Protein AF-V8AQZ9-F1 (afdb_monomer)

Secondary structure (DSSP, 8-state):
-TTTTTS-HHHHHHHHHHTT-SSHHHHHHHHH-PPPP--TTS-HHHHHHHHHHHHHHHHHHHT--HHHHHHHHHHHHH-S-EEEE--TTHHHHHHHHHHHHHHTT--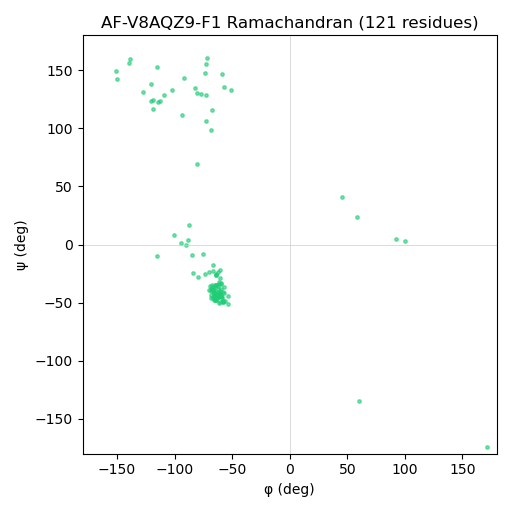EEEE-SHHHHHHHTT-

Solvent-accessible surface area (backbone atoms only — not comparable to full-atom values): 7329 Å² total; per-residue (Å²): 103,40,75,83,64,76,44,54,69,68,57,53,33,51,51,38,36,76,72,76,29,97,23,56,70,56,49,52,47,64,70,63,61,69,81,63,56,95,60,89,96,61,55,74,70,54,31,47,52,49,48,50,51,52,52,55,50,53,51,51,62,74,65,62,49,67,71,58,50,54,51,48,52,51,52,63,69,73,47,86,63,45,80,45,79,35,58,78,79,47,36,58,60,48,54,53,49,42,52,57,41,42,74,71,72,42,57,61,50,79,47,64,53,68,68,61,54,54,57,65,71,74,112

Organism: NCBI:txid1380772

Nearest PDB structures (foldseek):
  8v4v-assembly1_B  TM=6.330E-01  e=1.647E-03  Streptococcus pneumoniae
  4ivn-assembly1_A  TM=5.890E-01  e=6.829E-03  Vibrio vulnificus YJ016
  7en6-assembly1_A  TM=7.871E-01  e=3.243E-02  Escherichia coli
  7en6-assembly1_C  TM=7.680E-01  e=6.833E-02  Escherichia coli
  7en7-assembly1_A  TM=7.921E-01  e=7.824E-02  Escherichia coli K-12

pLDDT: mean 88.87, std 8.02, range [57.69, 97.5]

Structure (mmCIF, N/CA/C/O backbone):
data_AF-V8AQZ9-F1
#
_entry.id   AF-V8AQZ9-F1
#
loop_
_atom_site.group_PDB
_atom_site.id
_atom_site.type_symbol
_atom_site.label_atom_id
_atom_site.label_alt_id
_atom_site.label_comp_id
_atom_site.label_asym_id
_atom_site.label_entity_id
_atom_site.label_seq_id
_atom_site.pdbx_PDB_ins_code
_atom_site.Cartn_x
_atom_site.Cartn_y
_atom_site.Cartn_z
_atom_site.occupancy
_atom_site.B_iso_or_equiv
_atom_site.auth_seq_id
_atom_site.auth_comp_id
_atom_site.auth_asym_id
_atom_site.auth_atom_id
_atom_site.pdbx_PDB_model_num
ATOM 1 N N . MET A 1 1 ? -1.234 13.242 -28.162 1.00 62.06 1 MET A N 1
ATOM 2 C CA . MET A 1 1 ? 0.103 13.805 -28.488 1.00 62.06 1 MET A CA 1
ATOM 3 C C . MET A 1 1 ? 0.014 14.850 -29.595 1.00 62.06 1 MET A C 1
ATOM 5 O O . MET A 1 1 ? 0.454 15.954 -29.347 1.00 62.06 1 MET A O 1
ATOM 9 N N . ALA A 1 2 ? -0.583 14.545 -30.755 1.00 74.06 2 ALA A N 1
ATOM 1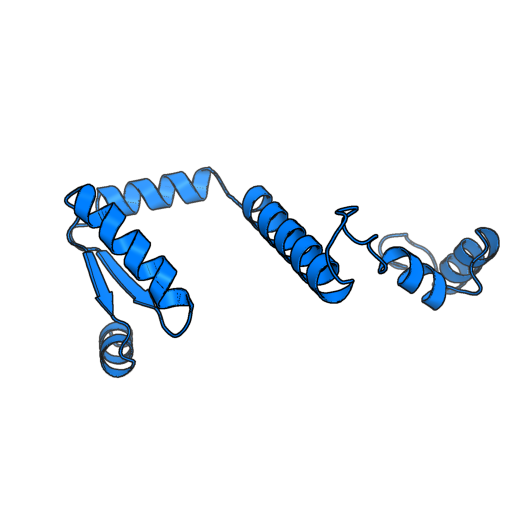0 C CA . ALA A 1 2 ? -0.896 15.540 -31.798 1.00 74.06 2 ALA A CA 1
ATOM 11 C C . ALA A 1 2 ? -1.766 16.696 -31.277 1.00 74.06 2 ALA A C 1
ATOM 13 O O . ALA A 1 2 ? -1.393 17.855 -31.412 1.00 74.06 2 ALA A O 1
ATOM 14 N N . GLU A 1 3 ? -2.852 16.363 -30.577 1.00 72.75 3 GLU A N 1
ATOM 15 C CA . GLU A 1 3 ? -3.741 17.350 -29.947 1.00 72.75 3 GLU A CA 1
ATOM 16 C C . GLU A 1 3 ? -3.037 18.161 -28.852 1.00 72.75 3 GLU A C 1
ATOM 18 O O . GLU A 1 3 ? -3.062 19.383 -28.891 1.00 72.75 3 GLU A O 1
ATOM 23 N N . LEU A 1 4 ? -2.323 17.491 -27.938 1.00 79.88 4 LEU A N 1
ATOM 24 C CA . LEU A 1 4 ? -1.547 18.140 -26.866 1.00 79.88 4 LEU A CA 1
ATOM 25 C C . LEU A 1 4 ? -0.441 19.074 -27.388 1.00 79.88 4 LEU A C 1
ATOM 27 O O . LEU A 1 4 ? -0.059 20.013 -26.703 1.00 79.88 4 LEU A O 1
ATOM 31 N N . ALA A 1 5 ? 0.102 18.792 -28.573 1.00 81.06 5 ALA A N 1
ATOM 32 C CA . ALA A 1 5 ? 1.160 19.577 -29.202 1.00 81.06 5 ALA A CA 1
ATOM 33 C C . ALA A 1 5 ? 0.630 20.527 -30.291 1.00 81.06 5 ALA A C 1
ATOM 35 O O . ALA A 1 5 ? 1.435 21.080 -31.038 1.00 81.06 5 ALA A O 1
ATOM 36 N N . HIS A 1 6 ? -0.697 20.666 -30.426 1.00 84.44 6 HIS A N 1
ATOM 37 C CA . HIS A 1 6 ? -1.371 21.484 -31.441 1.00 84.44 6 HIS A CA 1
ATOM 38 C C . HIS A 1 6 ? -0.798 21.321 -32.863 1.00 84.44 6 HIS A C 1
ATOM 40 O O . HIS A 1 6 ? -0.641 22.289 -33.606 1.00 84.44 6 HIS A O 1
ATOM 46 N N . CYS A 1 7 ? -0.459 20.091 -33.260 1.00 91.12 7 CYS A N 1
ATOM 47 C CA . CYS A 1 7 ? 0.134 19.815 -34.568 1.00 91.12 7 CYS A CA 1
ATOM 48 C C . CYS A 1 7 ? -0.428 18.546 -35.213 1.00 91.12 7 CYS A C 1
ATOM 50 O O . CYS A 1 7 ? -0.975 17.664 -34.553 1.00 91.12 7 CYS A O 1
ATOM 52 N N . SER A 1 8 ? -0.280 18.440 -36.536 1.00 90.44 8 SER A N 1
ATOM 53 C CA . SER A 1 8 ? -0.730 17.271 -37.291 1.00 90.44 8 SER A CA 1
ATOM 54 C C . SER A 1 8 ? 0.159 16.043 -37.051 1.00 90.44 8 SER A C 1
ATOM 56 O O . SER A 1 8 ? 1.358 16.140 -36.765 1.00 90.44 8 SER A O 1
ATOM 58 N N . LEU A 1 9 ? -0.413 14.852 -37.257 1.00 86.31 9 LEU A N 1
ATOM 59 C CA . LEU A 1 9 ? 0.311 13.580 -37.147 1.00 86.31 9 LEU A CA 1
ATOM 60 C C . LEU A 1 9 ? 1.499 13.499 -38.128 1.00 86.31 9 LEU A C 1
ATOM 62 O O . LEU A 1 9 ? 2.545 12.934 -37.804 1.00 86.31 9 LEU A O 1
ATOM 66 N N . SER A 1 10 ? 1.366 14.112 -39.309 1.00 90.12 10 SER A N 1
ATOM 67 C CA . SER A 1 10 ? 2.430 14.201 -40.316 1.00 90.12 10 SER A CA 1
ATOM 68 C C . SER A 1 10 ? 3.596 15.082 -39.861 1.00 90.12 10 SER A C 1
ATOM 70 O O . SER A 1 10 ? 4.752 14.744 -40.127 1.00 90.12 10 SER A O 1
ATOM 72 N N . THR A 1 11 ? 3.320 16.165 -39.130 1.00 92.06 11 THR A N 1
ATOM 73 C CA . THR A 1 11 ? 4.348 17.018 -38.518 1.00 92.06 11 THR A CA 1
ATOM 74 C C . THR A 1 11 ? 5.118 16.259 -37.445 1.00 92.06 11 THR A C 1
ATOM 76 O O . THR A 1 11 ? 6.347 16.258 -37.476 1.00 92.06 11 THR A O 1
ATOM 79 N N . ILE A 1 12 ? 4.429 15.522 -36.567 1.00 90.31 12 ILE A N 1
ATOM 80 C CA . ILE A 1 12 ? 5.084 14.656 -35.571 1.00 90.31 12 ILE A CA 1
ATOM 81 C C . ILE A 1 12 ? 5.991 13.629 -36.255 1.00 90.31 12 ILE A C 1
ATOM 83 O O . ILE A 1 12 ? 7.162 13.507 -35.893 1.00 90.31 12 ILE A O 1
ATOM 87 N N . ASN A 1 13 ? 5.483 12.924 -37.271 1.00 91.25 13 ASN A N 1
ATOM 88 C CA . ASN A 1 13 ? 6.236 11.872 -37.955 1.00 91.25 13 ASN A CA 1
ATOM 89 C C . ASN A 1 13 ? 7.470 12.427 -38.702 1.00 91.25 13 ASN A C 1
ATOM 91 O O . ASN A 1 13 ? 8.529 11.805 -38.733 1.00 91.25 13 ASN A O 1
ATOM 95 N N . ARG A 1 14 ? 7.374 13.643 -39.255 1.00 92.81 14 ARG A N 1
ATOM 96 C CA . ARG A 1 14 ? 8.513 14.341 -39.873 1.00 92.81 14 ARG A CA 1
ATOM 97 C C . ARG A 1 14 ? 9.560 14.756 -38.839 1.00 92.81 14 ARG A C 1
ATOM 99 O O . ARG A 1 14 ? 10.753 14.644 -39.107 1.00 92.81 14 ARG A O 1
ATOM 106 N N . THR A 1 15 ? 9.130 15.225 -37.671 1.00 92.62 15 THR A N 1
ATOM 107 C CA . THR A 1 15 ? 10.029 15.648 -36.590 1.00 92.62 15 THR A CA 1
ATOM 108 C C . THR A 1 15 ? 10.836 14.480 -36.034 1.00 92.62 15 THR A C 1
ATOM 110 O O . THR A 1 15 ? 12.054 14.595 -35.924 1.00 92.62 15 THR A O 1
ATOM 113 N N . VAL A 1 16 ? 10.202 13.338 -35.748 1.00 93.25 16 VAL A N 1
ATOM 114 C CA . VAL A 1 16 ? 10.928 12.145 -35.268 1.00 93.25 16 VAL A CA 1
ATOM 115 C C . VAL A 1 16 ? 11.893 11.606 -36.329 1.00 93.25 16 VAL A C 1
ATOM 117 O O . VAL A 1 16 ? 13.014 11.236 -35.995 1.00 93.25 16 VAL A O 1
ATOM 120 N N . ARG A 1 17 ? 11.535 11.700 -37.620 1.00 93.69 17 ARG A N 1
ATOM 121 C CA . ARG A 1 17 ? 12.450 11.393 -38.732 1.00 93.69 17 ARG A CA 1
ATOM 122 C C . ARG A 1 17 ? 13.676 12.288 -38.782 1.00 93.69 17 ARG A C 1
ATOM 124 O O . ARG A 1 17 ? 14.790 11.793 -38.902 1.00 93.69 17 ARG A O 1
ATOM 131 N N . LYS A 1 18 ? 13.499 13.599 -38.600 1.00 95.75 18 LYS A N 1
ATOM 132 C CA . LYS A 1 18 ? 14.624 14.544 -38.485 1.00 95.75 18 LYS A CA 1
ATOM 133 C C . LYS A 1 18 ? 15.525 14.266 -37.277 1.00 95.75 18 LYS A C 1
ATOM 135 O O . LYS A 1 18 ? 16.676 14.682 -37.284 1.00 95.75 18 LYS A O 1
ATOM 140 N N . LYS A 1 19 ? 15.008 13.597 -36.244 1.00 90.25 19 LYS A N 1
ATOM 141 C CA . LYS A 1 19 ? 15.758 13.188 -35.048 1.00 90.25 19 LYS A CA 1
ATOM 142 C C . LYS A 1 19 ? 16.432 11.815 -35.181 1.00 90.25 19 LYS A C 1
ATOM 144 O O . LYS A 1 19 ? 17.045 11.381 -34.217 1.00 90.25 19 LYS A O 1
ATOM 149 N N . GLY A 1 20 ? 16.355 11.172 -36.350 1.00 90.50 20 GLY A N 1
ATOM 150 C CA . GLY A 1 20 ? 17.058 9.919 -36.640 1.00 90.50 20 GLY A CA 1
ATOM 151 C C . GLY A 1 20 ? 16.210 8.649 -36.535 1.00 90.50 20 GLY A C 1
ATOM 152 O O . GLY A 1 20 ? 16.743 7.571 -36.752 1.00 90.50 20 GLY A O 1
ATOM 153 N N . PHE A 1 21 ? 14.906 8.753 -36.257 1.00 91.31 21 PHE A N 1
ATOM 154 C CA . PHE A 1 21 ? 14.000 7.597 -36.202 1.00 91.31 21 PHE A CA 1
ATOM 155 C C . PHE A 1 21 ? 13.331 7.350 -37.566 1.00 91.31 21 PHE A C 1
ATOM 157 O O . PHE A 1 21 ? 12.915 8.283 -38.240 1.00 91.31 21 PHE A O 1
ATOM 164 N N . SER A 1 22 ? 13.111 6.107 -37.979 1.00 89.88 22 SER A N 1
ATOM 165 C CA . SER A 1 22 ? 12.356 5.733 -39.191 1.00 89.88 22 SER A CA 1
ATOM 166 C C . SER A 1 22 ? 10.893 6.208 -39.173 1.00 89.88 22 SER A C 1
ATOM 168 O O . SER A 1 22 ? 10.263 6.402 -40.224 1.00 89.88 22 SER A O 1
ATOM 170 N N . GLY A 1 23 ? 10.337 6.467 -37.989 1.00 90.44 23 GLY A N 1
ATOM 171 C CA . GLY A 1 23 ? 9.013 7.048 -37.815 1.00 90.44 23 GLY A CA 1
ATOM 172 C C . GLY A 1 23 ? 8.535 7.040 -36.368 1.00 90.44 23 GLY A C 1
ATOM 173 O O . GLY A 1 23 ? 9.259 6.673 -35.443 1.00 90.44 23 GLY A O 1
ATOM 174 N N . TYR A 1 24 ? 7.277 7.444 -36.173 1.00 87.44 24 TYR A N 1
ATOM 175 C CA . TYR A 1 24 ? 6.688 7.569 -34.836 1.00 87.44 24 TYR A CA 1
ATOM 176 C C . TYR A 1 24 ? 6.641 6.248 -34.057 1.00 87.44 24 TYR A C 1
ATOM 178 O O . TYR A 1 24 ? 6.810 6.267 -32.843 1.00 87.44 24 TYR A O 1
ATOM 186 N N . ALA A 1 25 ? 6.439 5.110 -34.726 1.00 84.31 25 ALA A N 1
ATOM 187 C CA . ALA A 1 25 ? 6.394 3.805 -34.065 1.00 84.31 25 ALA A CA 1
ATOM 188 C C . ALA A 1 25 ? 7.738 3.437 -33.412 1.00 84.31 25 ALA A C 1
ATOM 190 O O . ALA A 1 25 ? 7.760 3.089 -32.235 1.00 84.31 25 ALA A O 1
ATOM 191 N N . GLU A 1 26 ? 8.851 3.596 -34.136 1.00 85.19 26 GLU A N 1
ATOM 192 C CA . GLU A 1 26 ? 10.199 3.356 -33.606 1.00 85.19 26 GLU A CA 1
ATOM 193 C C . GLU A 1 26 ? 10.551 4.342 -32.491 1.00 85.19 26 GLU A C 1
ATOM 195 O O . GLU A 1 26 ? 10.992 3.926 -31.428 1.00 85.19 26 GLU A O 1
ATOM 200 N N . PHE A 1 27 ? 10.262 5.634 -32.676 1.00 87.00 27 PHE A N 1
ATOM 201 C CA . PHE A 1 27 ? 10.437 6.637 -31.621 1.00 87.00 27 PHE A CA 1
ATOM 202 C C . PHE A 1 27 ? 9.641 6.284 -30.356 1.00 87.00 27 PHE A C 1
ATOM 204 O O . PHE A 1 27 ? 10.119 6.422 -29.237 1.00 87.00 27 PHE A O 1
ATOM 211 N N . ARG A 1 28 ? 8.404 5.800 -30.499 1.00 83.06 28 ARG A N 1
ATOM 212 C CA . ARG A 1 28 ? 7.599 5.362 -29.351 1.00 83.06 28 ARG A CA 1
ATOM 213 C C . ARG A 1 28 ? 8.167 4.118 -28.686 1.00 83.06 28 ARG A C 1
ATOM 215 O O . ARG A 1 28 ? 8.041 4.001 -27.471 1.00 83.06 28 ARG A O 1
ATOM 222 N N . TYR A 1 29 ? 8.749 3.213 -29.464 1.00 79.06 29 TYR A N 1
ATOM 223 C CA . TYR A 1 29 ? 9.412 2.022 -28.953 1.00 79.06 29 TYR A CA 1
ATOM 224 C C . TYR A 1 29 ? 10.688 2.386 -28.180 1.00 79.06 29 TYR A C 1
ATOM 226 O O . TYR A 1 29 ? 10.839 1.965 -27.038 1.00 79.06 29 TYR A O 1
ATOM 234 N N . SER A 1 30 ? 11.528 3.275 -28.716 1.00 78.75 30 SER A N 1
ATOM 235 C CA . SER A 1 30 ? 12.775 3.702 -28.068 1.00 78.75 30 SER A CA 1
ATOM 236 C C . SER A 1 30 ? 12.564 4.444 -26.745 1.00 78.75 30 SER A C 1
ATOM 238 O O . SER A 1 30 ? 13.450 4.466 -25.905 1.00 78.75 30 SER A O 1
ATOM 240 N N . ILE A 1 31 ? 11.402 5.078 -26.549 1.00 75.81 31 ILE A N 1
ATOM 241 C CA . ILE A 1 31 ? 11.030 5.715 -25.271 1.00 75.81 31 ILE A CA 1
ATOM 242 C C . ILE A 1 31 ? 10.420 4.695 -24.299 1.00 75.81 31 ILE A C 1
ATOM 244 O O . ILE A 1 31 ? 10.407 4.914 -23.090 1.00 75.81 31 ILE A O 1
ATOM 248 N N . LYS A 1 32 ? 9.857 3.599 -24.821 1.00 67.94 32 LYS A N 1
ATOM 249 C CA . LYS A 1 32 ? 9.277 2.526 -24.008 1.00 67.94 32 LYS A CA 1
ATOM 250 C C . LYS A 1 32 ? 10.334 1.582 -23.446 1.00 67.94 32 LYS A C 1
ATOM 252 O O . LYS A 1 32 ? 10.079 1.013 -22.388 1.00 67.94 32 LYS A O 1
ATOM 257 N N . GLU A 1 33 ? 11.479 1.421 -24.108 1.00 67.19 33 GLU A N 1
ATOM 258 C CA . GLU A 1 33 ? 12.607 0.696 -23.525 1.00 67.19 33 GLU A CA 1
ATOM 259 C C . GLU A 1 33 ? 13.186 1.500 -22.365 1.00 67.19 33 GLU A C 1
ATOM 261 O O . GLU A 1 33 ? 13.953 2.447 -22.531 1.00 67.19 33 GLU A O 1
ATOM 266 N N . LYS A 1 34 ? 12.776 1.123 -21.156 1.00 66.12 34 LYS A N 1
ATOM 267 C CA . LYS A 1 34 ? 13.459 1.564 -19.952 1.00 66.12 34 LYS A CA 1
ATOM 268 C C . LYS A 1 34 ? 14.738 0.746 -19.822 1.00 66.12 34 LYS A C 1
ATOM 270 O O . LYS A 1 34 ? 14.655 -0.481 -19.906 1.00 66.12 34 LYS A O 1
ATOM 275 N N . PRO A 1 35 ? 15.899 1.390 -19.621 1.00 74.00 35 PRO A N 1
ATOM 276 C CA . PRO A 1 35 ? 17.118 0.651 -19.356 1.00 74.00 35 PRO A CA 1
ATOM 277 C C . PRO A 1 35 ? 16.897 -0.229 -18.126 1.00 74.00 35 PRO A C 1
ATOM 279 O O . PRO A 1 35 ? 16.304 0.212 -17.138 1.00 74.00 35 PRO A O 1
ATOM 282 N N . LEU A 1 36 ? 17.344 -1.481 -18.212 1.00 79.69 36 LEU A N 1
ATOM 283 C CA . LEU A 1 36 ? 17.330 -2.373 -17.061 1.00 79.69 36 LEU A CA 1
ATOM 284 C C . LEU A 1 36 ? 18.165 -1.753 -15.930 1.00 79.69 36 LEU A C 1
ATOM 286 O O . LEU A 1 36 ? 19.165 -1.080 -16.214 1.00 79.69 36 LEU A O 1
ATOM 290 N N . PRO A 1 37 ? 17.789 -1.979 -14.659 1.00 80.88 37 PRO A N 1
ATOM 291 C CA . PRO A 1 37 ? 18.622 -1.593 -13.533 1.00 80.88 37 PRO A CA 1
ATOM 292 C C . PRO A 1 37 ? 20.048 -2.115 -13.726 1.00 80.88 37 PRO A C 1
ATOM 294 O O . PRO A 1 37 ? 20.248 -3.282 -14.065 1.00 80.88 37 PRO A O 1
ATOM 297 N N . ASN A 1 38 ? 21.044 -1.258 -13.511 1.00 83.06 38 ASN A N 1
ATOM 298 C CA . ASN A 1 38 ? 22.450 -1.636 -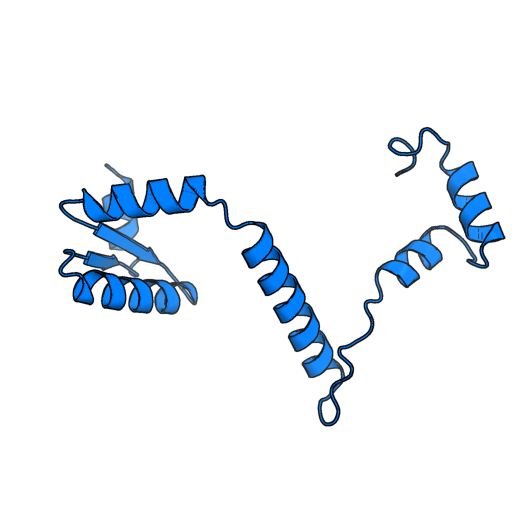13.640 1.00 83.06 38 ASN A CA 1
ATOM 299 C C . ASN A 1 38 ? 22.919 -2.377 -12.376 1.00 83.06 38 ASN A C 1
ATOM 301 O O . ASN A 1 38 ? 23.656 -1.829 -11.556 1.00 83.06 38 ASN A O 1
ATOM 305 N N . ILE A 1 39 ? 22.413 -3.598 -12.186 1.00 85.50 39 ILE A N 1
ATOM 306 C CA . ILE A 1 39 ? 22.715 -4.464 -11.044 1.00 85.50 39 ILE A CA 1
ATOM 307 C C . ILE A 1 39 ? 23.363 -5.742 -11.578 1.00 85.50 39 ILE A C 1
ATOM 309 O O . ILE A 1 39 ? 22.753 -6.511 -12.317 1.00 85.50 39 ILE A O 1
ATOM 313 N N . ASN A 1 40 ? 24.616 -5.976 -11.198 1.00 86.75 40 ASN A N 1
ATOM 314 C CA . ASN A 1 40 ? 25.360 -7.150 -11.645 1.00 86.75 40 ASN A CA 1
ATOM 315 C C . ASN A 1 40 ? 24.865 -8.428 -10.950 1.00 86.75 40 ASN A C 1
ATOM 317 O O . ASN A 1 40 ? 24.493 -8.402 -9.779 1.00 86.75 40 ASN A O 1
ATOM 321 N N . GLY A 1 41 ? 24.934 -9.561 -11.656 1.00 88.00 41 GLY A N 1
ATOM 322 C CA . GLY A 1 41 ? 24.664 -10.890 -11.090 1.00 88.00 41 GLY A CA 1
ATOM 323 C C . GLY A 1 41 ? 23.221 -11.392 -11.213 1.00 88.00 41 GLY A C 1
ATOM 324 O O . GLY A 1 41 ? 22.928 -12.479 -10.722 1.00 88.00 41 GLY A O 1
ATOM 325 N N . PHE A 1 42 ? 22.337 -10.656 -11.891 1.00 91.00 42 PHE A N 1
ATOM 326 C CA . PHE A 1 42 ? 20.954 -11.067 -12.150 1.00 91.00 42 PHE A CA 1
ATOM 327 C C . PHE A 1 42 ? 20.684 -11.281 -13.641 1.00 91.00 42 PHE A C 1
ATOM 329 O O . PHE A 1 42 ? 21.324 -10.667 -14.493 1.00 91.00 42 PHE A O 1
ATOM 336 N N . SER A 1 43 ? 19.725 -12.157 -13.956 1.00 91.31 43 SER A N 1
ATOM 337 C CA . SER A 1 43 ? 19.242 -12.324 -15.329 1.00 91.31 43 SER A CA 1
ATOM 338 C C . SER A 1 43 ? 18.406 -11.117 -15.766 1.00 91.31 43 SER A C 1
ATOM 340 O O . SER A 1 43 ? 17.877 -10.375 -14.932 1.00 91.31 43 SER A O 1
ATOM 342 N N . ASN A 1 44 ? 18.238 -10.936 -17.077 1.00 87.25 44 ASN A N 1
ATOM 343 C CA . ASN A 1 44 ? 17.445 -9.832 -17.622 1.00 87.25 44 ASN A CA 1
ATOM 344 C C . ASN A 1 44 ? 15.986 -9.863 -17.135 1.00 87.25 44 ASN A C 1
ATOM 346 O O . ASN A 1 44 ? 15.400 -8.807 -16.909 1.00 87.25 44 ASN A O 1
ATOM 350 N N . GLU A 1 45 ? 15.407 -11.048 -16.920 1.00 87.69 45 GLU A N 1
ATOM 351 C CA . GLU A 1 45 ? 14.047 -11.204 -16.389 1.00 87.69 45 GLU A CA 1
ATOM 352 C C . GLU A 1 45 ? 13.943 -10.686 -14.951 1.00 87.69 45 GLU A C 1
ATOM 354 O O . GLU A 1 45 ? 12.987 -9.990 -14.604 1.00 87.69 45 GLU A O 1
ATOM 359 N N . VAL A 1 46 ? 14.947 -10.986 -14.121 1.00 89.69 46 VAL A N 1
ATOM 360 C CA . VAL A 1 46 ? 15.007 -10.509 -12.735 1.00 89.69 46 VAL A CA 1
ATOM 361 C C . VAL A 1 46 ? 15.218 -8.997 -12.702 1.00 89.69 46 VAL A C 1
ATOM 363 O O . VAL A 1 46 ? 14.522 -8.300 -11.967 1.00 89.69 46 VAL A O 1
ATOM 366 N N . LEU A 1 47 ? 16.112 -8.467 -13.541 1.00 89.88 47 LEU A N 1
ATOM 367 C CA . LEU A 1 47 ? 16.328 -7.025 -13.662 1.00 89.88 47 LEU A CA 1
ATOM 368 C C . LEU A 1 47 ? 15.060 -6.290 -14.113 1.00 89.88 47 LEU A C 1
ATOM 370 O O . LEU A 1 47 ? 14.735 -5.234 -13.572 1.00 89.88 47 LEU A O 1
ATOM 374 N N . ALA A 1 48 ? 14.303 -6.863 -15.052 1.00 87.00 48 ALA A N 1
ATOM 375 C CA . ALA A 1 48 ? 13.033 -6.299 -15.496 1.00 87.00 48 ALA A CA 1
ATOM 376 C C . ALA A 1 48 ? 11.988 -6.288 -14.368 1.00 87.00 48 ALA A C 1
ATOM 378 O O . ALA A 1 48 ? 11.288 -5.290 -14.188 1.00 87.00 48 ALA A O 1
ATOM 379 N N . ALA A 1 49 ? 11.905 -7.366 -13.580 1.00 88.06 49 ALA A N 1
ATOM 380 C CA . ALA A 1 49 ? 11.022 -7.431 -12.417 1.00 88.06 49 ALA A CA 1
ATOM 381 C C . ALA A 1 49 ? 11.404 -6.394 -11.346 1.00 88.06 49 ALA A C 1
ATOM 383 O O 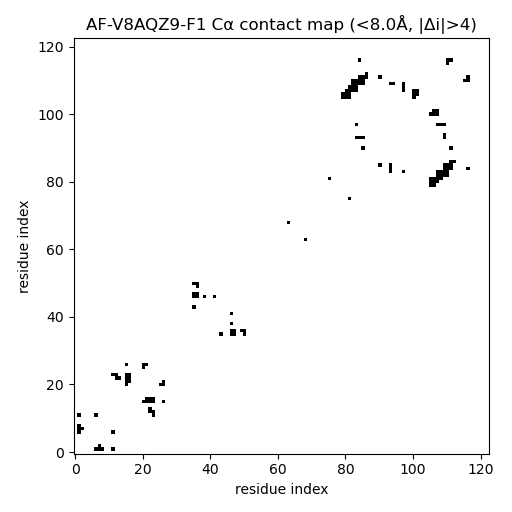. ALA A 1 49 ? 10.529 -5.699 -10.834 1.00 88.06 49 ALA A O 1
ATOM 384 N N . I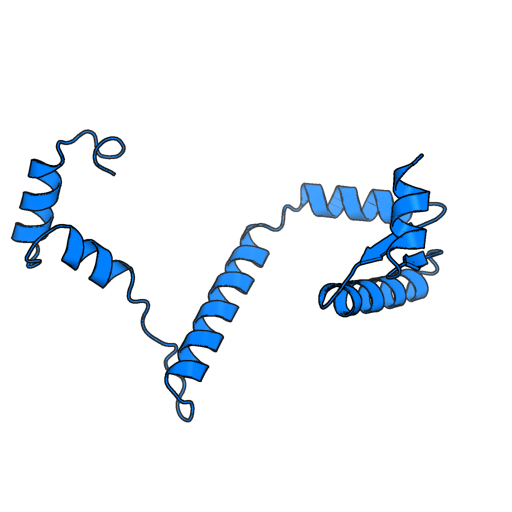LE A 1 50 ? 12.700 -6.232 -11.056 1.00 89.44 50 ILE A N 1
ATOM 385 C CA . ILE A 1 50 ? 13.204 -5.221 -10.114 1.00 89.44 50 ILE A CA 1
ATOM 386 C C . ILE A 1 50 ? 12.849 -3.811 -10.593 1.00 89.44 50 ILE A C 1
ATOM 388 O O . ILE A 1 50 ? 12.259 -3.048 -9.833 1.00 89.44 50 ILE A O 1
ATOM 392 N N . GLY A 1 51 ? 13.146 -3.479 -11.854 1.00 90.19 51 GLY A N 1
ATOM 393 C CA . GLY A 1 51 ? 12.851 -2.153 -12.403 1.00 90.19 51 GLY A CA 1
ATOM 394 C C . GLY A 1 51 ? 11.352 -1.836 -12.411 1.00 90.19 51 GLY A C 1
ATOM 395 O O . GLY A 1 51 ? 10.947 -0.707 -12.134 1.00 90.19 51 GLY A O 1
ATOM 396 N N . LYS A 1 52 ? 10.505 -2.843 -12.663 1.00 88.75 52 LYS A N 1
ATOM 397 C CA . LYS A 1 52 ? 9.049 -2.694 -12.562 1.00 88.75 52 LYS A CA 1
ATOM 398 C C . LYS A 1 52 ? 8.598 -2.445 -11.1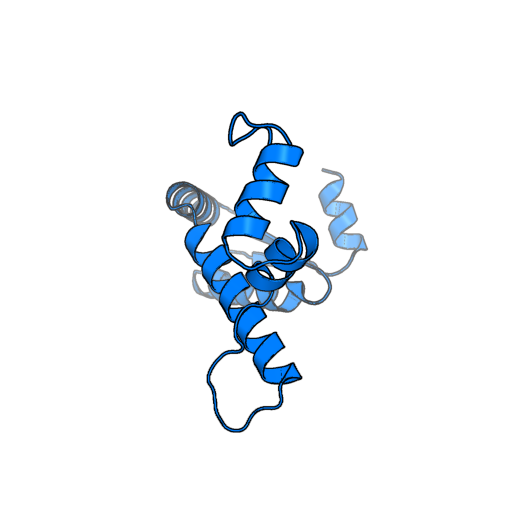18 1.00 88.75 52 LYS A C 1
ATOM 400 O O . LYS A 1 52 ? 7.802 -1.537 -10.889 1.00 88.75 52 LYS A O 1
ATOM 405 N N . ASN A 1 53 ? 9.116 -3.211 -10.158 1.00 90.25 53 ASN A N 1
ATOM 406 C CA . ASN A 1 53 ? 8.796 -3.029 -8.741 1.00 90.25 53 ASN A CA 1
ATOM 407 C C . ASN A 1 53 ? 9.214 -1.636 -8.250 1.00 90.25 53 ASN A C 1
ATOM 409 O O . ASN A 1 53 ? 8.449 -0.980 -7.549 1.00 90.25 53 ASN A O 1
ATOM 413 N N . GLU A 1 54 ? 10.395 -1.158 -8.647 1.00 90.75 54 GLU A N 1
ATOM 414 C CA . GLU A 1 54 ? 10.870 0.191 -8.324 1.00 90.75 54 GLU A CA 1
ATOM 415 C C . GLU A 1 54 ? 9.912 1.269 -8.850 1.00 90.75 54 GLU A C 1
ATOM 417 O O . GLU A 1 54 ? 9.510 2.164 -8.107 1.00 90.75 54 GLU A O 1
ATOM 422 N N . GLU A 1 55 ? 9.479 1.162 -10.109 1.00 89.44 55 GLU A N 1
ATOM 423 C CA . GLU A 1 55 ? 8.506 2.091 -10.687 1.00 89.44 55 GLU A CA 1
ATOM 424 C C . GLU A 1 55 ? 7.173 2.094 -9.923 1.00 89.44 55 GLU A C 1
ATOM 426 O O . GLU A 1 55 ? 6.610 3.162 -9.665 1.00 89.44 55 GLU A O 1
ATOM 431 N N . GLU A 1 56 ? 6.650 0.920 -9.572 1.00 89.06 56 GLU A N 1
ATOM 432 C CA . GLU A 1 56 ? 5.396 0.788 -8.823 1.00 89.06 56 GLU A CA 1
ATOM 433 C C . GLU A 1 56 ? 5.514 1.358 -7.400 1.00 89.06 56 GLU A C 1
ATOM 435 O O . GLU A 1 56 ? 4.599 2.045 -6.930 1.00 89.06 56 GLU A O 1
ATOM 440 N N . LEU A 1 57 ? 6.661 1.166 -6.742 1.00 92.62 57 LEU A N 1
ATOM 441 C CA . LEU A 1 57 ? 6.952 1.743 -5.428 1.00 92.62 57 LEU A CA 1
ATOM 442 C C . LEU A 1 57 ? 7.053 3.268 -5.488 1.00 92.62 57 LEU A C 1
ATOM 444 O O . LEU A 1 57 ? 6.407 3.955 -4.697 1.00 92.62 57 LEU A O 1
ATOM 448 N N . LEU A 1 58 ? 7.793 3.816 -6.454 1.00 92.25 58 LEU A N 1
ATOM 449 C CA . LEU A 1 58 ? 7.908 5.266 -6.633 1.00 92.25 58 LEU A CA 1
ATOM 450 C C . LEU A 1 58 ? 6.553 5.904 -6.950 1.00 92.25 58 LEU A C 1
ATOM 452 O O . LEU A 1 58 ? 6.219 6.954 -6.405 1.00 92.25 58 LEU A O 1
ATOM 456 N N . ARG A 1 59 ? 5.734 5.257 -7.788 1.00 91.81 59 ARG A N 1
ATOM 457 C CA . ARG A 1 59 ? 4.350 5.695 -8.025 1.00 91.81 59 ARG A CA 1
ATOM 458 C C . ARG A 1 59 ? 3.527 5.696 -6.747 1.00 91.81 59 ARG A C 1
ATOM 460 O O . ARG A 1 59 ? 2.801 6.655 -6.512 1.00 91.81 59 ARG A O 1
ATOM 467 N N . THR A 1 60 ? 3.641 4.648 -5.934 1.00 90.88 60 THR A N 1
ATOM 468 C CA . THR A 1 60 ? 2.947 4.568 -4.644 1.00 90.88 60 THR A CA 1
ATOM 469 C C . T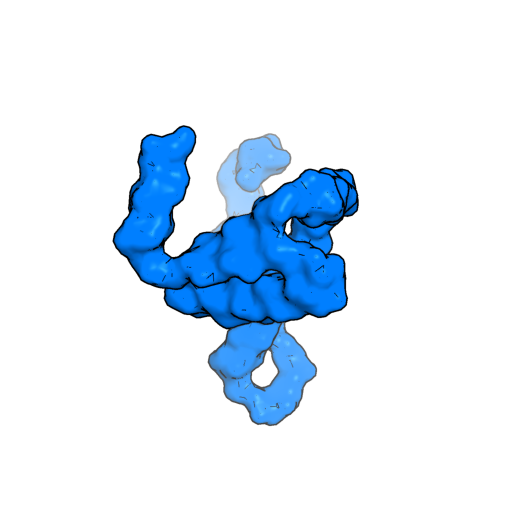HR A 1 60 ? 3.330 5.745 -3.755 1.00 90.88 60 THR A C 1
ATOM 471 O O . THR A 1 60 ? 2.439 6.446 -3.294 1.00 90.88 60 THR A O 1
ATOM 474 N N . ILE A 1 61 ? 4.630 6.020 -3.595 1.00 90.81 61 ILE A N 1
ATOM 475 C CA . ILE A 1 61 ? 5.144 7.134 -2.781 1.00 90.81 61 ILE A CA 1
ATOM 476 C C . ILE A 1 61 ? 4.600 8.479 -3.272 1.00 90.81 61 ILE A C 1
ATOM 478 O O . ILE A 1 61 ? 4.083 9.258 -2.474 1.00 90.81 61 ILE A O 1
ATOM 482 N N . HIS A 1 62 ? 4.667 8.745 -4.579 1.00 90.06 62 HIS A N 1
ATOM 483 C CA . HIS A 1 62 ? 4.191 10.010 -5.144 1.00 90.06 62 HIS A CA 1
ATOM 484 C C . HIS A 1 62 ? 2.670 10.194 -5.046 1.00 90.06 62 HIS A C 1
ATOM 486 O O . HIS A 1 62 ? 2.194 11.326 -5.069 1.00 90.06 62 HIS A O 1
ATOM 492 N N . ASN A 1 63 ? 1.913 9.103 -4.925 1.00 89.75 63 ASN A N 1
ATOM 493 C CA . ASN A 1 63 ? 0.459 9.136 -4.788 1.00 89.75 63 ASN A CA 1
ATOM 494 C C . ASN A 1 63 ? -0.016 9.201 -3.326 1.00 89.75 63 ASN A C 1
ATOM 496 O O . ASN A 1 63 ? -1.225 9.253 -3.088 1.00 89.75 63 ASN A O 1
ATOM 500 N N . ILE A 1 64 ? 0.890 9.208 -2.339 1.00 90.81 64 ILE A N 1
ATOM 5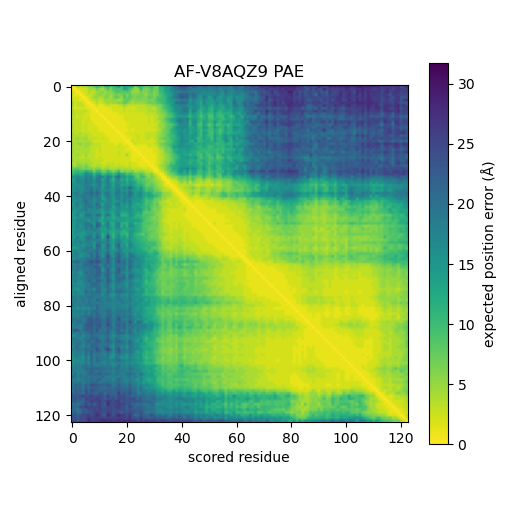01 C CA . ILE A 1 64 ? 0.509 9.405 -0.937 1.00 90.81 64 ILE A CA 1
ATOM 502 C C . ILE A 1 64 ? -0.000 10.839 -0.765 1.00 90.81 64 ILE A C 1
ATOM 504 O O . ILE A 1 64 ? 0.739 11.811 -0.895 1.00 90.81 64 ILE A O 1
ATOM 508 N N . SER A 1 65 ? -1.280 10.967 -0.429 1.00 92.56 65 SER A N 1
ATOM 509 C CA . SER A 1 65 ? -1.906 12.244 -0.095 1.00 92.56 65 SER A CA 1
ATOM 510 C C . SER A 1 65 ? -1.856 12.454 1.416 1.00 92.56 65 SER A C 1
ATOM 512 O O . SER A 1 65 ? -2.550 11.758 2.155 1.00 92.56 65 SER A O 1
ATOM 514 N N . ALA A 1 66 ? -1.059 13.421 1.884 1.00 92.19 66 ALA A N 1
ATOM 515 C CA . ALA A 1 66 ? -0.978 13.748 3.311 1.00 92.19 66 ALA A CA 1
ATOM 516 C C . ALA A 1 66 ? -2.362 14.044 3.937 1.00 92.19 66 ALA A C 1
ATOM 518 O O . ALA A 1 66 ? -2.667 13.444 4.967 1.00 92.19 66 ALA A O 1
ATOM 519 N N . PRO A 1 67 ? -3.259 14.827 3.297 1.00 95.50 67 PRO A N 1
ATOM 520 C CA . PRO A 1 67 ? -4.621 15.006 3.802 1.00 95.50 67 PRO A CA 1
ATOM 521 C C . PRO A 1 67 ? -5.419 13.701 3.918 1.00 95.50 67 PRO A C 1
ATOM 523 O O . PRO A 1 67 ? -6.163 13.523 4.879 1.00 95.50 67 PRO A O 1
ATOM 526 N N . ALA A 1 68 ? -5.271 12.774 2.964 1.00 93.81 68 ALA A N 1
ATOM 527 C CA . ALA A 1 68 ? -5.962 11.485 3.018 1.00 93.81 68 ALA A CA 1
ATOM 528 C C . ALA A 1 68 ? -5.432 10.606 4.161 1.00 93.81 68 ALA A C 1
ATOM 530 O O . ALA A 1 68 ? -6.214 9.948 4.844 1.00 93.81 68 ALA A O 1
ATOM 531 N N . ILE A 1 69 ? -4.116 10.633 4.404 1.00 94.56 69 ILE A N 1
ATOM 532 C CA . ILE A 1 69 ? -3.499 9.933 5.535 1.00 94.56 69 ILE A CA 1
ATOM 533 C C . ILE A 1 69 ? -3.997 10.505 6.865 1.00 94.56 69 ILE A C 1
ATOM 535 O O . ILE A 1 69 ? -4.393 9.737 7.737 1.00 94.56 69 ILE A O 1
ATOM 539 N N . GLU A 1 70 ? -4.048 11.830 7.024 1.00 96.69 70 GLU A N 1
ATOM 540 C CA . GLU A 1 70 ? -4.571 12.449 8.250 1.00 96.69 70 GLU A CA 1
ATOM 541 C C . GLU A 1 70 ? -6.035 12.082 8.512 1.00 96.69 70 GLU A C 1
ATOM 543 O O . GLU A 1 70 ? -6.405 11.777 9.648 1.00 96.69 70 GLU A O 1
ATOM 548 N N . GLN A 1 71 ? -6.869 12.073 7.469 1.00 96.50 71 GLN A N 1
ATOM 549 C CA . GLN A 1 71 ? -8.263 11.640 7.576 1.00 96.50 71 GLN A CA 1
ATOM 550 C C . GLN A 1 71 ? -8.363 10.169 7.991 1.00 96.50 71 GLN A C 1
ATOM 552 O O . GLN A 1 71 ? -9.128 9.846 8.899 1.00 96.50 71 GLN A O 1
ATOM 557 N N . ALA A 1 72 ? -7.558 9.292 7.384 1.00 95.06 72 ALA A N 1
ATOM 558 C CA . ALA A 1 72 ? -7.527 7.876 7.730 1.00 95.06 72 ALA A CA 1
ATOM 559 C C . ALA A 1 72 ? -7.098 7.653 9.188 1.00 95.06 72 ALA A C 1
ATOM 561 O O . ALA A 1 72 ? -7.735 6.883 9.900 1.00 95.06 72 ALA A O 1
ATOM 562 N N . VAL A 1 73 ? -6.067 8.362 9.662 1.00 95.94 73 VAL A N 1
ATOM 563 C CA . VAL A 1 73 ? -5.606 8.272 11.057 1.00 95.94 73 VAL A CA 1
ATOM 564 C C . VAL A 1 73 ? -6.698 8.717 12.028 1.00 95.94 73 VAL A C 1
ATOM 566 O O . VAL A 1 73 ? -6.949 8.019 13.006 1.00 95.94 73 VAL A O 1
ATOM 569 N N . ARG A 1 74 ? -7.391 9.832 11.756 1.00 96.94 74 ARG A N 1
ATOM 570 C CA . ARG A 1 74 ? -8.509 10.290 12.602 1.00 96.94 74 ARG A CA 1
ATOM 571 C C . ARG A 1 74 ? -9.656 9.282 12.634 1.00 96.94 74 ARG A C 1
ATOM 573 O O . ARG A 1 74 ? -10.185 9.021 13.707 1.00 96.94 74 ARG A O 1
ATOM 580 N N . ALA A 1 75 ? -10.008 8.703 11.487 1.00 96.12 75 ALA A N 1
ATOM 581 C CA . ALA A 1 75 ? -11.052 7.685 11.407 1.00 96.12 75 ALA A CA 1
ATOM 582 C C . ALA A 1 75 ? -10.680 6.426 12.205 1.00 96.12 75 ALA A C 1
ATOM 584 O O . ALA A 1 75 ? -11.497 5.925 12.966 1.00 96.12 75 ALA A O 1
ATOM 585 N N . ILE A 1 76 ? -9.433 5.956 12.088 1.00 96.62 76 ILE A N 1
ATOM 586 C CA . ILE A 1 76 ? -8.914 4.825 12.873 1.00 96.62 76 ILE A CA 1
ATOM 587 C C . ILE A 1 76 ? -8.918 5.150 14.369 1.00 96.62 76 ILE A C 1
ATOM 589 O O . ILE A 1 76 ? -9.195 4.278 15.192 1.00 96.62 76 ILE A O 1
ATOM 593 N N . ASP A 1 77 ? -8.589 6.388 14.741 1.00 96.00 77 ASP A N 1
ATOM 594 C CA . ASP A 1 77 ? -8.529 6.766 16.146 1.00 96.00 77 ASP A CA 1
ATOM 595 C C . ASP A 1 77 ? -9.917 6.826 16.800 1.00 96.00 77 ASP A C 1
ATOM 597 O O . ASP A 1 77 ? -10.090 6.359 17.924 1.00 96.00 77 ASP A O 1
ATOM 601 N N . GLN A 1 78 ? -10.912 7.333 16.074 1.00 96.06 78 GLN A N 1
ATOM 602 C CA . GLN A 1 78 ? -12.282 7.508 16.562 1.00 96.06 78 GLN A CA 1
ATOM 603 C C . GLN A 1 78 ? -13.161 6.257 16.424 1.00 96.06 78 GLN A C 1
ATOM 605 O O . GLN A 1 78 ? -14.282 6.257 16.922 1.00 96.06 78 GLN A O 1
ATOM 610 N N . ALA A 1 79 ? -12.695 5.221 15.726 1.00 96.19 79 ALA A N 1
ATOM 611 C CA . ALA A 1 79 ? -13.479 4.018 15.485 1.00 96.19 79 ALA A CA 1
ATOM 612 C C . ALA A 1 79 ? -13.623 3.155 16.749 1.00 96.19 79 ALA A C 1
ATOM 614 O O . ALA A 1 79 ? -12.626 2.757 17.357 1.00 96.19 79 ALA A O 1
ATOM 615 N N . ASP A 1 80 ? -14.868 2.798 17.072 1.00 95.38 80 ASP A N 1
ATOM 616 C CA . ASP A 1 80 ? -15.196 1.824 18.120 1.00 95.38 80 ASP A CA 1
ATOM 617 C C . ASP A 1 80 ? -14.890 0.378 17.693 1.00 95.38 80 ASP A C 1
ATOM 619 O O . ASP A 1 80 ? -14.646 -0.477 18.538 1.00 95.38 80 ASP A O 1
ATOM 623 N N . GLU A 1 81 ? -14.889 0.102 16.385 1.00 94.81 81 GLU A N 1
ATOM 624 C CA . GLU A 1 81 ? -14.534 -1.182 15.774 1.00 94.81 81 GLU A CA 1
ATOM 625 C C . GLU A 1 81 ? -13.949 -0.952 14.375 1.00 94.81 81 GLU A C 1
ATOM 627 O O . GLU A 1 81 ? -14.405 -0.085 13.628 1.00 94.81 81 GLU A O 1
ATOM 632 N N . ILE A 1 82 ? -12.937 -1.740 14.003 1.00 96.19 82 ILE A N 1
ATOM 633 C CA . ILE A 1 82 ? -12.340 -1.723 12.665 1.00 96.19 82 ILE A CA 1
ATOM 634 C C . ILE A 1 82 ? -12.487 -3.107 12.037 1.00 96.19 82 ILE A C 1
ATOM 636 O O . ILE A 1 82 ? -11.987 -4.104 12.556 1.00 96.19 82 ILE A O 1
ATOM 640 N N . ILE A 1 83 ? -13.116 -3.169 10.868 1.00 94.50 83 ILE A N 1
ATOM 641 C CA . ILE A 1 83 ? -13.288 -4.416 10.122 1.00 94.50 83 ILE A CA 1
ATOM 642 C C . ILE A 1 83 ? -12.460 -4.346 8.842 1.00 94.50 83 ILE A C 1
ATOM 644 O O . ILE A 1 83 ? -12.608 -3.432 8.031 1.00 94.50 83 ILE A O 1
ATOM 648 N N . LEU A 1 84 ? -11.572 -5.319 8.660 1.00 94.88 84 LEU A N 1
ATOM 649 C CA . LEU A 1 84 ? -10.752 -5.471 7.468 1.00 94.88 84 LEU A CA 1
ATOM 650 C C . LEU A 1 84 ? -11.329 -6.573 6.584 1.00 94.88 84 LEU A C 1
ATOM 652 O O . LEU A 1 84 ? -11.601 -7.681 7.045 1.00 94.88 84 LEU A O 1
ATOM 656 N N . PHE A 1 85 ? -11.443 -6.284 5.292 1.00 93.69 85 PHE A N 1
ATOM 657 C CA . PHE A 1 85 ? -11.863 -7.244 4.280 1.00 93.69 85 PHE A CA 1
ATOM 658 C C . PHE A 1 85 ? -10.746 -7.425 3.257 1.00 93.69 85 PHE A C 1
ATOM 660 O O . PHE A 1 85 ? -10.294 -6.453 2.651 1.00 93.69 85 PHE A O 1
ATOM 667 N N . ALA A 1 86 ? -10.293 -8.659 3.048 1.00 93.94 86 ALA A N 1
ATOM 668 C CA . ALA A 1 86 ? -9.204 -8.935 2.114 1.00 93.94 86 ALA A CA 1
ATOM 669 C C . ALA A 1 86 ? -9.313 -10.336 1.515 1.00 93.94 86 ALA A C 1
ATOM 671 O O . ALA A 1 86 ? -9.766 -11.257 2.174 1.00 93.94 86 ALA A O 1
ATOM 672 N N . ARG A 1 87 ? -8.851 -10.529 0.272 1.00 91.75 87 ARG A N 1
ATOM 673 C CA . ARG A 1 87 ? -8.768 -11.857 -0.368 1.00 91.75 87 ARG A CA 1
ATOM 674 C C . ARG A 1 87 ? -7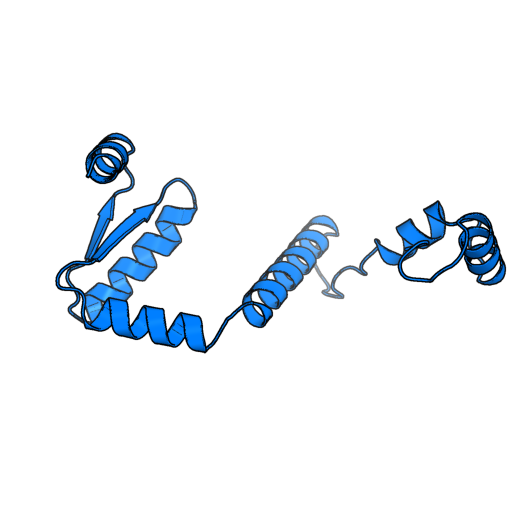.494 -12.036 -1.184 1.00 91.75 87 ARG A C 1
ATOM 676 O O . ARG A 1 87 ? -6.899 -11.073 -1.674 1.00 91.75 87 ARG A O 1
ATOM 683 N N . GLY A 1 88 ? -7.096 -13.291 -1.376 1.00 90.62 88 GLY A N 1
ATOM 684 C CA . GLY A 1 88 ? -5.900 -13.630 -2.146 1.00 90.62 88 GLY A CA 1
ATOM 685 C C . GLY A 1 88 ? -4.652 -13.007 -1.524 1.00 90.62 88 GLY A C 1
ATOM 686 O O . GLY A 1 88 ? -4.486 -13.039 -0.314 1.00 90.62 88 GLY A O 1
ATOM 687 N N . LEU A 1 89 ? -3.783 -12.397 -2.329 1.00 90.50 89 LEU A N 1
ATOM 688 C CA . LEU A 1 89 ? -2.521 -11.838 -1.828 1.00 90.50 89 LEU A CA 1
ATOM 689 C C . LEU A 1 89 ? -2.708 -10.682 -0.830 1.00 90.50 89 LEU A C 1
ATOM 691 O O . LEU A 1 89 ? -1.859 -10.498 0.040 1.00 90.50 89 LEU A O 1
ATOM 695 N N . SER A 1 90 ? -3.829 -9.955 -0.903 1.00 92.12 90 SER A N 1
ATOM 696 C CA . SER A 1 90 ? -4.117 -8.824 -0.007 1.00 92.12 90 SER A CA 1
ATOM 697 C C . SER A 1 90 ? -4.331 -9.225 1.457 1.00 92.12 90 SER A C 1
ATOM 699 O O . SER A 1 90 ? -4.188 -8.379 2.339 1.00 92.12 90 SER A O 1
ATOM 701 N N . THR A 1 91 ? -4.601 -10.506 1.742 1.00 94.69 91 THR A N 1
ATOM 702 C CA . THR A 1 91 ? -4.766 -10.996 3.120 1.00 94.69 91 THR A CA 1
ATOM 703 C C . THR A 1 91 ? -3.499 -10.815 3.949 1.00 94.69 91 THR A C 1
ATOM 705 O O . THR A 1 91 ? -3.597 -10.525 5.136 1.00 94.69 91 THR A O 1
ATOM 708 N N . HIS A 1 92 ? -2.313 -10.893 3.336 1.00 95.06 92 HIS A N 1
ATOM 709 C CA . HIS A 1 92 ? -1.039 -10.689 4.031 1.00 95.06 92 HIS A CA 1
ATOM 710 C C . HIS A 1 92 ? -0.901 -9.252 4.541 1.00 95.06 92 HIS A C 1
ATOM 712 O O . HIS A 1 92 ? -0.604 -9.039 5.715 1.00 95.06 92 HIS A O 1
ATOM 718 N N . ALA A 1 93 ? -1.181 -8.272 3.677 1.00 95.19 93 ALA A N 1
ATOM 719 C CA . ALA A 1 93 ? -1.148 -6.859 4.043 1.00 95.19 93 ALA A CA 1
ATOM 720 C C . ALA A 1 93 ? -2.212 -6.531 5.105 1.00 95.19 93 ALA A C 1
ATOM 722 O O . ALA A 1 93 ? -1.928 -5.835 6.079 1.00 95.19 93 ALA A O 1
ATOM 723 N N . ALA A 1 94 ? -3.420 -7.085 4.964 1.00 96.44 94 ALA A N 1
ATOM 724 C CA . ALA A 1 94 ? -4.492 -6.889 5.935 1.00 96.44 94 ALA A CA 1
ATOM 725 C C . ALA A 1 94 ? -4.174 -7.529 7.298 1.00 96.44 94 ALA A C 1
ATOM 727 O O . ALA A 1 94 ? -4.412 -6.915 8.334 1.00 96.44 94 ALA A O 1
ATOM 728 N N . ALA A 1 95 ? -3.572 -8.721 7.317 1.00 96.50 95 ALA A N 1
ATOM 729 C CA . ALA A 1 95 ? -3.146 -9.384 8.547 1.00 96.50 95 ALA A CA 1
ATOM 730 C C . ALA A 1 95 ? -2.024 -8.613 9.260 1.00 96.50 95 ALA A C 1
ATOM 732 O O . ALA A 1 95 ? -2.014 -8.528 10.489 1.00 96.50 95 ALA A O 1
ATOM 733 N N . GLU A 1 96 ? -1.086 -8.028 8.511 1.00 97.44 96 GLU A N 1
ATOM 734 C CA . GLU A 1 96 ? -0.069 -7.140 9.076 1.00 97.44 96 GLU A CA 1
ATOM 735 C C . GLU A 1 96 ? -0.701 -5.872 9.669 1.00 97.44 96 GLU A C 1
ATOM 737 O O . GLU A 1 96 ? -0.373 -5.486 10.793 1.00 97.44 96 GLU A O 1
ATOM 742 N N . MET A 1 97 ? -1.644 -5.252 8.954 1.00 96.62 97 MET A N 1
ATOM 743 C CA . MET A 1 97 ? -2.363 -4.070 9.431 1.00 96.62 97 MET A CA 1
ATOM 744 C C . MET A 1 97 ? -3.178 -4.363 10.693 1.00 96.62 97 MET A C 1
ATOM 746 O O . MET A 1 97 ? -3.088 -3.604 11.655 1.00 96.62 97 MET A O 1
ATOM 750 N N . MET A 1 98 ? -3.899 -5.488 10.726 1.00 97.44 98 MET A N 1
ATOM 751 C CA . MET A 1 98 ? -4.637 -5.953 11.902 1.00 97.44 98 MET A CA 1
ATOM 752 C C . MET A 1 98 ? -3.720 -6.035 13.122 1.00 97.44 98 MET A C 1
ATOM 754 O O . MET A 1 98 ? -4.019 -5.439 14.151 1.00 97.44 98 MET A O 1
ATOM 758 N N . LYS A 1 99 ? -2.565 -6.702 12.989 1.00 97.50 99 LYS A N 1
ATOM 759 C CA . LYS A 1 99 ? -1.586 -6.828 14.079 1.00 97.50 99 LYS A CA 1
ATOM 760 C C . LYS A 1 99 ? -1.101 -5.464 14.564 1.00 97.50 99 LYS A C 1
ATOM 762 O O . LYS A 1 99 ? -1.054 -5.231 15.766 1.00 97.50 99 LYS A O 1
ATOM 767 N N . LYS A 1 100 ? -0.765 -4.549 13.649 1.00 97.44 100 LYS A N 1
ATOM 768 C CA . LYS A 1 100 ? -0.317 -3.193 14.008 1.00 97.44 100 LYS A CA 1
ATOM 769 C C . LYS A 1 100 ? -1.397 -2.417 14.759 1.00 97.44 100 LYS A C 1
ATOM 771 O O . LYS A 1 100 ? -1.098 -1.818 15.781 1.00 97.44 100 LYS A O 1
ATOM 776 N N . LEU A 1 101 ? -2.643 -2.455 14.296 1.00 96.88 101 LEU A N 1
ATOM 777 C CA . LEU A 1 101 ? -3.754 -1.759 14.951 1.00 96.88 101 LEU A CA 1
ATOM 778 C C . LEU A 1 101 ? -4.101 -2.367 16.318 1.00 96.88 101 LEU A C 1
ATOM 780 O O . LEU A 1 101 ? -4.347 -1.630 17.270 1.00 96.88 101 LEU A O 1
ATOM 784 N N . GLN A 1 102 ? -4.038 -3.693 16.446 1.00 95.69 102 GLN A N 1
ATOM 785 C CA . GLN A 1 102 ? -4.223 -4.385 17.725 1.00 95.69 102 GLN A CA 1
ATOM 786 C C . GLN A 1 102 ? -3.125 -4.032 18.741 1.00 95.69 102 GLN A C 1
ATOM 788 O O . GLN A 1 102 ? -3.418 -3.901 19.928 1.00 95.69 102 GLN A O 1
ATOM 793 N N . LEU A 1 103 ? -1.880 -3.807 18.294 1.00 97.06 103 LEU A N 1
ATOM 794 C CA . LEU A 1 103 ? -0.806 -3.284 19.154 1.00 97.06 103 LEU A CA 1
ATOM 795 C C . LEU A 1 103 ? -1.093 -1.862 19.661 1.00 97.06 103 LEU A C 1
ATOM 797 O O . LEU A 1 103 ? -0.628 -1.502 20.737 1.00 97.06 103 LEU A O 1
ATOM 801 N N . PHE A 1 104 ? -1.892 -1.078 18.933 1.00 94.62 104 PHE A N 1
ATOM 802 C CA . PHE A 1 104 ? -2.427 0.211 19.390 1.00 94.62 104 PHE A CA 1
ATOM 803 C C . PHE A 1 104 ? -3.745 0.075 20.170 1.00 94.62 104 PHE A C 1
ATOM 805 O O . PHE A 1 104 ? -4.466 1.057 20.338 1.00 94.62 104 PHE A O 1
ATOM 812 N N . HIS A 1 105 ? -4.072 -1.133 20.637 1.00 94.62 105 HIS A N 1
ATOM 813 C CA . HIS A 1 105 ? -5.286 -1.451 21.391 1.00 94.62 105 HIS A CA 1
ATOM 814 C C . HIS A 1 105 ? -6.594 -1.131 20.652 1.00 94.62 105 HIS A C 1
ATOM 816 O O . HIS A 1 105 ? -7.634 -0.964 21.287 1.00 94.62 105 HIS A O 1
ATOM 822 N N . LYS A 1 106 ? -6.569 -1.069 19.313 1.00 96.62 106 LYS A N 1
ATOM 823 C CA . LYS A 1 106 ? -7.789 -0.923 18.516 1.00 96.62 106 LYS A CA 1
ATOM 824 C C . LYS A 1 106 ? -8.465 -2.292 18.328 1.00 96.62 106 LYS A C 1
ATOM 826 O O . LYS A 1 106 ? -7.775 -3.264 18.000 1.00 96.62 106 LYS A O 1
ATOM 831 N N . PRO A 1 107 ? -9.791 -2.392 18.510 1.00 95.31 107 PRO A N 1
ATOM 832 C CA . PRO A 1 107 ? -10.543 -3.613 18.233 1.00 95.31 107 PRO A CA 1
ATOM 833 C C . PRO A 1 107 ? -10.656 -3.815 16.719 1.00 95.31 107 PRO A C 1
ATOM 835 O O . PRO A 1 107 ? -11.371 -3.084 16.035 1.00 95.31 107 PRO A O 1
ATOM 838 N N . VAL A 1 108 ? -9.896 -4.782 16.191 1.00 97.06 108 VAL A N 1
ATOM 839 C CA . VAL A 1 108 ? -9.815 -5.048 14.747 1.00 97.06 108 VAL A CA 1
ATOM 840 C C . VAL A 1 108 ? -10.080 -6.513 14.428 1.00 97.06 108 VAL A C 1
ATOM 842 O O . VAL A 1 108 ? -9.419 -7.389 14.996 1.00 97.06 108 VAL A O 1
ATOM 845 N N . THR A 1 109 ? -10.964 -6.755 13.458 1.00 94.31 109 THR A N 1
ATOM 846 C CA . THR A 1 109 ? -11.305 -8.087 12.934 1.00 94.31 109 THR A CA 1
ATOM 847 C C . THR A 1 109 ? -11.000 -8.166 11.439 1.00 94.31 109 THR A C 1
ATOM 849 O O . THR A 1 109 ? -11.272 -7.227 10.695 1.00 94.31 109 THR A O 1
ATOM 852 N N . LEU A 1 110 ? -10.436 -9.286 10.981 1.00 94.62 110 LEU A N 1
ATOM 853 C CA . LEU A 1 110 ? -10.175 -9.560 9.565 1.00 94.62 110 LEU A CA 1
ATOM 854 C C . LEU A 1 110 ? -11.117 -10.656 9.059 1.00 94.62 110 LEU A C 1
ATOM 856 O O . LEU A 1 110 ? -11.162 -11.743 9.630 1.00 94.62 110 LEU A O 1
ATOM 860 N N . HIS A 1 111 ? -11.804 -10.387 7.951 1.00 93.62 111 HIS A N 1
ATOM 861 C CA . HIS A 1 111 ? -12.581 -11.373 7.209 1.00 93.62 111 HIS A CA 1
ATOM 862 C C . HIS A 1 111 ? -11.982 -11.600 5.820 1.00 93.62 111 HIS A C 1
ATOM 864 O O . HIS A 1 111 ? -11.868 -10.674 5.011 1.00 93.62 111 HIS A O 1
ATOM 870 N N . ASP A 1 112 ? -11.638 -12.853 5.538 1.00 88.62 112 ASP A N 1
ATOM 871 C CA . ASP A 1 112 ? -11.127 -13.321 4.248 1.00 88.62 112 ASP A CA 1
ATOM 872 C C . ASP A 1 112 ? -12.056 -14.321 3.535 1.00 88.62 112 ASP A C 1
ATOM 874 O O . ASP A 1 112 ? -11.893 -14.598 2.340 1.00 88.62 112 ASP A O 1
ATOM 878 N N . ASP A 1 113 ? -13.085 -14.804 4.234 1.00 87.06 113 ASP A N 1
ATOM 879 C CA . ASP A 1 113 ? -14.140 -15.647 3.681 1.00 87.06 113 ASP A CA 1
ATOM 880 C C . ASP A 1 113 ? -15.208 -14.812 2.947 1.00 87.06 113 ASP A C 1
ATOM 882 O O . ASP A 1 113 ? -15.789 -13.854 3.467 1.00 87.06 113 ASP A O 1
ATOM 886 N N . TYR A 1 114 ? -15.514 -15.234 1.719 1.00 80.00 114 TYR A N 1
ATOM 887 C CA . TYR A 1 114 ? -16.486 -14.597 0.833 1.00 80.00 114 TYR A CA 1
ATOM 888 C C . TYR A 1 114 ? -17.901 -14.480 1.428 1.00 80.00 114 TYR A C 1
ATOM 890 O O . TYR A 1 114 ? -18.590 -13.485 1.188 1.00 80.00 114 TYR A O 1
ATOM 898 N N . LYS A 1 115 ? -18.353 -15.470 2.204 1.00 81.88 115 LYS A N 1
ATOM 899 C CA . LYS A 1 115 ? -19.687 -15.478 2.818 1.00 81.88 115 LYS A CA 1
ATOM 900 C C . LYS A 1 115 ? -19.821 -14.361 3.845 1.00 81.88 115 LYS A C 1
ATOM 902 O O . LYS A 1 115 ? -20.815 -13.640 3.825 1.00 81.88 115 LYS A O 1
ATOM 907 N N . TYR A 1 116 ? -18.802 -14.181 4.684 1.00 78.56 116 TYR A N 1
ATOM 908 C CA . TYR A 1 116 ? -18.775 -13.103 5.671 1.00 78.56 116 TYR A CA 1
ATOM 909 C C . TYR A 1 116 ? -18.713 -11.734 4.996 1.00 78.56 116 TYR A C 1
ATOM 911 O O . TYR A 1 116 ? -19.484 -10.846 5.345 1.00 78.56 116 TYR A O 1
ATOM 919 N N . MET A 1 117 ? -17.883 -11.578 3.961 1.00 81.69 117 MET A N 1
ATOM 920 C CA . MET A 1 117 ? -17.831 -10.330 3.190 1.00 81.69 117 MET A CA 1
ATOM 921 C C . MET A 1 117 ? -19.189 -9.962 2.573 1.00 81.69 117 MET A C 1
ATOM 923 O O . MET A 1 117 ? -19.582 -8.800 2.590 1.00 81.69 117 MET A O 1
ATOM 927 N N . THR A 1 118 ? -19.924 -10.950 2.052 1.00 79.75 118 THR A N 1
ATOM 928 C CA . THR A 1 118 ? -21.244 -10.725 1.436 1.00 79.75 118 THR A CA 1
ATOM 929 C C . THR A 1 118 ? -22.300 -10.337 2.473 1.00 79.75 118 THR A C 1
ATOM 931 O O . THR A 1 118 ? -23.146 -9.496 2.189 1.00 79.75 118 THR A O 1
ATOM 934 N N . TYR A 1 119 ? -22.232 -10.902 3.682 1.00 82.62 119 TYR A N 1
ATOM 935 C CA . TYR A 1 119 ? -23.113 -10.525 4.788 1.00 82.62 119 TYR A CA 1
ATOM 936 C C . TYR A 1 119 ? -22.948 -9.043 5.161 1.00 82.62 119 TYR A C 1
ATOM 938 O O . TYR A 1 119 ? -23.930 -8.305 5.203 1.00 82.62 119 TYR A O 1
ATOM 946 N N . TYR A 1 120 ? -21.711 -8.576 5.341 1.00 77.94 120 TYR A N 1
ATOM 947 C CA . TYR A 1 120 ? -21.449 -7.175 5.688 1.00 77.94 120 TYR A CA 1
ATOM 948 C C . TYR A 1 120 ? -21.741 -6.184 4.554 1.00 77.94 120 TYR A C 1
ATOM 950 O O . TYR A 1 120 ? -22.028 -5.030 4.834 1.00 77.94 120 TYR A O 1
ATOM 958 N N . ALA A 1 121 ? -21.723 -6.615 3.290 1.00 72.56 121 ALA A N 1
ATOM 959 C CA . ALA A 1 121 ? -22.085 -5.764 2.152 1.00 72.56 121 ALA A CA 1
ATOM 960 C C . ALA A 1 121 ? -23.602 -5.520 2.006 1.00 72.56 121 ALA A C 1
ATOM 962 O O . ALA A 1 121 ? -24.013 -4.754 1.138 1.00 72.56 121 ALA A O 1
ATOM 963 N N . SER A 1 122 ? -24.431 -6.218 2.792 1.00 73.69 122 SER A N 1
ATOM 964 C CA . SER A 1 122 ? -25.898 -6.124 2.731 1.00 73.69 122 SER A CA 1
ATOM 965 C C . SER A 1 122 ? -26.518 -5.134 3.727 1.00 73.69 122 SER A C 1
ATOM 967 O O . SER A 1 122 ? -27.740 -4.979 3.738 1.00 73.69 122 SER A O 1
ATOM 969 N N . PHE A 1 123 ? -25.682 -4.454 4.516 1.00 57.69 123 PHE A N 1
ATOM 970 C CA . PHE A 1 123 ? -26.029 -3.344 5.408 1.00 57.69 123 PHE A CA 1
ATOM 971 C C . PHE A 1 123 ? -25.459 -2.033 4.858 1.00 57.69 123 PHE A C 1
ATOM 973 O O . PHE A 1 123 ? -26.116 -0.989 5.069 1.00 57.69 123 PHE A O 1
#

Foldseek 3Di:
DCVVVVHDLVVQQVVVVVVPDPGDVRVVVVVVDDDFPPDPDDDSVVSVVVVVVVVVVVVVVVPDDPVVVVVVVVCLVPDQEAEAEDEDPCVVVSVVVQVVSVVVVHHYDYDHDPVVVVVVVVD

Radius of gyration: 23.8 Å; Cα contacts (8 Å, |Δi|>4): 78; chains: 1; bounding box: 51×37×62 Å

Mean predicted aligned error: 10.62 Å

Sequence (123 aa):
MAELAHCSLSTINRTVRKKGFSGYAEFRYSIKEKPLPNINGFSNEVLAAIGKNEEELLRTIHNISAPAIEQAVRAIDQADEIILFARGLSTHAAAEMMKKLQLFHKPVTLHDDYKYMTYYASF

InterPro domains:
  IPR000281 Helix-turn-helix protein RpiR [PS51071] (1-38)
  IPR009057 Homedomain-like superfamily [SSF46689] (1-33)
  IPR036388 Winged helix-like DNA-binding domain superfamily [G3DSA:1.10.10.10] (1-34)
  IPR046348 SIS domain superfamily [SSF53697] (51-122)
  IPR047640 HTH-type transcriptional regulator RpiR-like [PTHR30514] (1-117)